Protein AF-A0A4D8S3K2-F1 (afdb_monomer)

Structure (mmCIF, N/CA/C/O backbone):
data_AF-A0A4D8S3K2-F1
#
_entry.id   AF-A0A4D8S3K2-F1
#
loop_
_atom_site.group_PDB
_atom_site.id
_atom_site.type_symbol
_atom_site.label_atom_id
_atom_site.label_alt_id
_atom_site.label_comp_id
_atom_site.label_asym_id
_atom_site.label_entity_id
_atom_site.label_seq_id
_atom_site.pdbx_PDB_ins_code
_atom_site.Cartn_x
_atom_site.Cartn_y
_atom_site.Cartn_z
_atom_site.occupancy
_atom_site.B_iso_or_equiv
_atom_site.auth_seq_id
_atom_site.auth_comp_id
_atom_site.auth_asym_id
_atom_site.auth_atom_id
_atom_site.pdbx_PDB_model_num
ATOM 1 N N . MET A 1 1 ? 9.820 2.557 35.438 1.00 55.91 1 MET A N 1
ATOM 2 C CA . MET A 1 1 ? 9.505 1.293 34.723 1.00 55.91 1 MET A CA 1
ATOM 3 C C . MET A 1 1 ? 8.264 1.423 33.841 1.00 55.91 1 MET A C 1
ATOM 5 O O . MET A 1 1 ? 8.385 1.153 32.657 1.00 55.91 1 MET A O 1
ATOM 9 N N . ARG A 1 2 ? 7.112 1.889 34.357 1.00 56.88 2 ARG A N 1
ATOM 10 C CA . ARG A 1 2 ? 5.882 2.101 33.560 1.00 56.88 2 ARG A CA 1
ATOM 11 C C . ARG A 1 2 ? 6.065 3.074 32.388 1.00 56.88 2 ARG A C 1
ATOM 13 O O . ARG A 1 2 ? 5.639 2.779 31.284 1.00 56.88 2 ARG A O 1
ATOM 20 N N . GLU A 1 3 ? 6.736 4.197 32.620 1.00 59.81 3 GLU A N 1
ATOM 21 C CA . GLU A 1 3 ? 6.961 5.233 31.598 1.00 59.81 3 GLU A CA 1
ATOM 22 C C . GLU A 1 3 ? 7.899 4.761 30.485 1.00 59.81 3 GLU A C 1
ATOM 24 O O . GLU A 1 3 ? 7.617 4.989 29.318 1.00 59.81 3 GLU A O 1
ATOM 29 N N . LEU A 1 4 ? 8.955 4.015 30.830 1.00 60.94 4 LEU A N 1
ATOM 30 C CA . LEU A 1 4 ? 9.865 3.413 29.854 1.00 60.94 4 LEU A CA 1
ATOM 31 C C . LEU A 1 4 ? 9.158 2.340 29.012 1.00 60.94 4 LEU A C 1
ATOM 33 O O . LEU A 1 4 ? 9.391 2.261 27.815 1.00 60.94 4 LEU A O 1
ATOM 37 N N . PHE A 1 5 ? 8.275 1.540 29.622 1.00 60.78 5 PHE A N 1
ATOM 38 C CA . PHE A 1 5 ? 7.463 0.548 28.914 1.00 60.78 5 PHE A CA 1
ATOM 39 C C . PHE A 1 5 ? 6.457 1.209 27.970 1.00 60.78 5 PHE A C 1
ATOM 41 O O . PHE A 1 5 ? 6.345 0.781 26.831 1.00 60.78 5 PHE A O 1
ATOM 48 N N . LEU A 1 6 ? 5.782 2.280 28.404 1.00 61.50 6 LEU A N 1
ATOM 49 C CA . LEU A 1 6 ? 4.877 3.062 27.555 1.00 61.50 6 LEU A CA 1
ATOM 50 C C . LEU A 1 6 ? 5.621 3.743 26.401 1.00 61.50 6 LEU A C 1
ATOM 52 O O . LEU A 1 6 ? 5.118 3.754 25.283 1.00 61.50 6 LEU A O 1
ATOM 56 N N . LEU A 1 7 ? 6.829 4.251 26.652 1.00 61.94 7 LEU A N 1
ATOM 57 C CA . LEU A 1 7 ? 7.700 4.818 25.626 1.00 61.94 7 LEU A CA 1
ATOM 58 C C . LEU A 1 7 ? 8.147 3.742 24.625 1.00 61.94 7 LEU A C 1
ATOM 60 O O . LEU A 1 7 ? 8.076 3.956 23.422 1.00 61.94 7 LEU A O 1
ATOM 64 N N . LEU A 1 8 ? 8.553 2.562 25.107 1.00 52.47 8 LEU A N 1
ATOM 65 C CA . LEU A 1 8 ? 8.942 1.431 24.262 1.00 52.47 8 LEU A CA 1
ATOM 66 C C . LEU A 1 8 ? 7.758 0.917 23.428 1.00 52.47 8 LEU A C 1
ATOM 68 O O . LEU A 1 8 ? 7.931 0.622 22.249 1.00 52.47 8 LEU A O 1
ATOM 72 N N . LEU A 1 9 ? 6.555 0.865 24.014 1.00 55.84 9 LEU A N 1
ATOM 73 C CA . LEU A 1 9 ? 5.320 0.512 23.312 1.00 55.84 9 LEU A CA 1
ATOM 74 C C . LEU A 1 9 ? 4.991 1.545 22.231 1.00 55.84 9 LEU A C 1
ATOM 76 O O . LEU A 1 9 ? 4.687 1.161 21.105 1.00 55.84 9 LEU A O 1
ATOM 80 N N . ALA A 1 10 ? 5.127 2.835 22.550 1.00 55.78 10 ALA A N 1
ATOM 81 C CA . ALA A 1 10 ? 4.947 3.927 21.601 1.00 55.78 10 ALA A CA 1
ATOM 82 C C . ALA A 1 10 ? 5.979 3.883 20.461 1.00 55.78 10 ALA A C 1
ATOM 84 O O . ALA A 1 10 ? 5.626 4.123 19.316 1.00 55.78 10 ALA A O 1
ATOM 85 N N . PHE A 1 11 ? 7.237 3.517 20.726 1.00 52.91 11 PHE A N 1
ATOM 86 C CA . PHE A 1 11 ? 8.233 3.320 19.666 1.00 52.91 11 PHE A CA 1
ATOM 87 C C . PHE A 1 11 ? 7.961 2.063 18.832 1.00 52.91 11 PHE A C 1
ATOM 89 O O . PHE A 1 11 ? 8.147 2.086 17.617 1.00 52.91 11 PHE A O 1
ATOM 96 N N . SER A 1 12 ? 7.486 0.980 19.454 1.00 48.97 12 SER A N 1
ATOM 97 C CA . SER A 1 12 ? 7.141 -0.255 18.742 1.00 48.97 12 SER A CA 1
ATOM 98 C C . SER A 1 12 ? 5.931 -0.093 17.821 1.00 48.97 12 SER A C 1
ATOM 100 O O . SER A 1 12 ? 5.912 -0.689 16.753 1.00 48.97 12 SER A O 1
ATOM 102 N N . SER A 1 13 ? 4.968 0.766 18.175 1.00 46.97 13 SER A N 1
ATOM 103 C CA . SER A 1 13 ? 3.834 1.105 17.307 1.00 46.97 13 SER A CA 1
ATOM 104 C C . SER A 1 13 ? 4.173 2.140 16.227 1.00 46.97 13 SER A C 1
ATOM 106 O O . SER A 1 13 ? 3.415 2.295 15.272 1.00 46.97 13 SER A O 1
ATOM 108 N N . VAL A 1 14 ? 5.313 2.834 16.350 1.00 48.59 14 VAL A N 1
ATOM 109 C CA . VAL A 1 14 ? 5.857 3.756 15.333 1.00 48.59 14 VAL A CA 1
ATOM 110 C C . VAL A 1 14 ? 6.729 3.029 14.299 1.00 48.59 14 VAL A C 1
ATOM 112 O O . VAL A 1 14 ? 6.964 3.567 13.214 1.00 48.59 14 VAL A O 1
ATOM 115 N N . LEU A 1 15 ? 7.152 1.786 14.564 1.00 53.12 15 LEU A N 1
ATOM 116 C CA . LEU A 1 15 ? 7.732 0.883 13.561 1.00 53.12 15 LEU A CA 1
ATOM 117 C C . LEU A 1 15 ? 6.638 0.438 12.581 1.00 53.12 15 LEU A C 1
ATOM 119 O O . LEU A 1 15 ? 6.148 -0.686 12.602 1.00 53.12 15 LEU A O 1
ATOM 123 N N . SER A 1 16 ? 6.230 1.374 11.732 1.00 60.72 16 SER A N 1
ATOM 124 C CA . SER A 1 16 ? 5.263 1.143 10.673 1.00 60.72 16 SER A CA 1
ATOM 125 C C . SER A 1 16 ? 5.770 0.036 9.746 1.00 60.72 16 SER A C 1
ATOM 127 O O . SER A 1 16 ? 6.870 0.102 9.192 1.00 60.72 16 SER A O 1
ATOM 129 N N . GLN A 1 17 ? 4.982 -1.031 9.627 1.00 74.00 17 GLN A N 1
ATOM 130 C CA . GLN A 1 17 ? 5.309 -2.157 8.767 1.00 74.00 17 GLN A CA 1
ATOM 131 C C . GLN A 1 17 ? 5.223 -1.703 7.305 1.00 74.00 17 GLN A C 1
ATOM 133 O O . GLN A 1 17 ? 4.138 -1.514 6.759 1.00 74.00 17 GLN A O 1
ATOM 138 N N . GLN A 1 18 ? 6.382 -1.503 6.680 1.00 85.62 18 GLN A N 1
ATOM 139 C CA . GLN A 1 18 ? 6.485 -1.159 5.266 1.00 85.62 18 GLN A CA 1
ATOM 140 C C . GLN A 1 18 ? 6.389 -2.428 4.413 1.00 85.62 18 GLN A C 1
ATOM 142 O O . GLN A 1 18 ? 7.098 -3.405 4.653 1.00 85.62 18 GLN A O 1
ATOM 147 N N . SER A 1 19 ? 5.533 -2.399 3.395 1.00 91.50 19 SER A N 1
ATOM 148 C CA . SER A 1 19 ? 5.451 -3.428 2.353 1.00 91.50 19 SER A CA 1
ATOM 149 C C . SER A 1 19 ? 6.010 -2.884 1.044 1.00 91.50 19 SER A C 1
ATOM 151 O O . SER A 1 19 ? 5.741 -1.739 0.698 1.00 91.50 19 SER A O 1
ATOM 153 N N . THR A 1 20 ? 6.772 -3.689 0.308 1.00 94.44 20 THR A N 1
ATOM 154 C CA . THR A 1 20 ? 7.350 -3.297 -0.986 1.00 94.44 20 THR A CA 1
ATOM 155 C C . THR A 1 20 ? 6.853 -4.242 -2.072 1.00 94.44 20 THR A C 1
ATOM 157 O O . THR A 1 20 ? 6.973 -5.459 -1.935 1.00 94.44 20 THR A O 1
ATOM 160 N N . PHE A 1 21 ? 6.317 -3.681 -3.153 1.00 94.31 21 PHE A N 1
ATOM 161 C CA . PHE A 1 21 ? 5.845 -4.406 -4.329 1.00 94.31 21 PHE A CA 1
ATOM 162 C C . PHE A 1 21 ? 6.603 -3.953 -5.572 1.00 94.31 21 PHE A C 1
ATOM 164 O O . PHE A 1 21 ? 6.985 -2.789 -5.675 1.00 94.31 21 PHE A O 1
ATOM 171 N N . THR A 1 22 ? 6.801 -4.866 -6.518 1.00 92.62 22 THR A N 1
ATOM 172 C CA . THR A 1 22 ? 7.557 -4.607 -7.747 1.00 92.62 22 THR A CA 1
ATOM 173 C C . THR A 1 22 ? 6.705 -4.982 -8.949 1.00 92.62 22 THR A C 1
ATOM 175 O O . THR A 1 22 ? 6.216 -6.109 -9.026 1.00 92.62 22 THR A O 1
ATOM 178 N N . TYR A 1 23 ? 6.566 -4.051 -9.890 1.00 90.31 23 TYR A N 1
ATOM 179 C CA . TYR A 1 23 ? 5.812 -4.227 -11.131 1.00 90.31 23 TYR A CA 1
ATOM 180 C C . TYR A 1 23 ? 6.690 -3.930 -12.340 1.00 90.31 23 TYR A C 1
ATOM 182 O O . TYR A 1 23 ? 7.562 -3.069 -12.270 1.00 90.31 23 TYR A O 1
ATOM 190 N N . TYR A 1 24 ? 6.435 -4.589 -13.468 1.00 88.25 24 TYR A N 1
ATOM 191 C CA . TYR A 1 24 ? 7.008 -4.167 -14.746 1.00 88.25 24 TYR A CA 1
ATOM 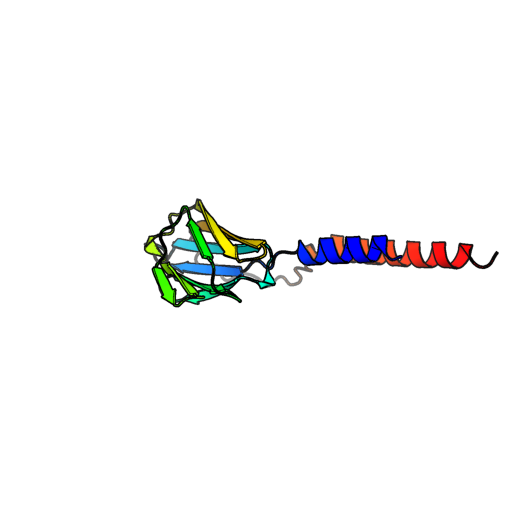192 C C . TYR A 1 24 ? 6.325 -2.884 -15.220 1.00 88.25 24 TYR A C 1
ATOM 194 O O . TYR A 1 24 ? 5.101 -2.768 -15.145 1.00 88.25 24 TYR A O 1
ATOM 202 N N . PHE A 1 25 ? 7.106 -1.923 -15.705 1.00 82.38 25 PHE A N 1
ATOM 203 C CA . PHE A 1 25 ? 6.605 -0.602 -16.063 1.00 82.38 25 PHE A CA 1
ATOM 204 C C . PHE A 1 25 ? 7.020 -0.226 -17.477 1.00 82.38 25 PHE A C 1
ATOM 206 O O . PHE A 1 25 ? 8.164 0.138 -17.688 1.00 82.38 25 PHE A O 1
ATOM 213 N N . GLN A 1 26 ? 6.088 -0.279 -18.433 1.00 77.06 26 GLN A N 1
ATOM 214 C CA . GLN A 1 26 ? 6.253 0.128 -19.843 1.00 77.06 26 GLN A CA 1
ATOM 215 C C . GLN A 1 26 ? 7.307 -0.648 -20.671 1.00 77.06 26 GLN A C 1
ATOM 217 O O . GLN A 1 26 ? 7.081 -0.882 -21.855 1.00 77.06 26 GLN A O 1
ATOM 222 N N . SER A 1 27 ? 8.419 -1.091 -20.080 1.00 75.38 27 SER A N 1
ATOM 223 C CA . SER A 1 27 ? 9.541 -1.785 -20.715 1.00 75.38 27 SER A CA 1
ATOM 224 C C . SER A 1 27 ? 10.068 -2.909 -19.809 1.00 75.38 27 SER A C 1
ATOM 226 O O . SER A 1 27 ? 10.041 -2.771 -18.586 1.00 75.38 27 SER A O 1
ATOM 228 N N . PRO A 1 28 ? 10.587 -4.022 -20.364 1.00 75.31 28 PRO A N 1
ATOM 229 C CA . PRO A 1 28 ? 11.110 -5.148 -19.580 1.00 75.31 28 PRO A CA 1
ATOM 230 C C . PRO A 1 28 ? 12.296 -4.791 -18.669 1.00 75.31 28 PRO A C 1
ATOM 232 O O . PRO A 1 28 ? 12.537 -5.491 -17.691 1.00 75.31 28 PRO A O 1
ATOM 235 N N . ASN A 1 29 ? 13.005 -3.696 -18.956 1.00 82.88 29 ASN A N 1
ATOM 236 C CA . ASN A 1 29 ? 14.138 -3.222 -18.150 1.00 82.88 29 ASN A CA 1
ATOM 237 C C . ASN A 1 29 ? 13.733 -2.150 -17.126 1.00 82.88 29 ASN A C 1
ATOM 239 O O . ASN A 1 29 ? 14.587 -1.528 -16.495 1.00 82.88 29 ASN A O 1
ATOM 243 N N . GLN A 1 30 ? 12.435 -1.878 -17.009 1.00 87.38 30 GLN A N 1
ATOM 244 C CA . GLN A 1 30 ? 11.887 -0.849 -16.145 1.00 87.38 30 GLN A CA 1
ATOM 245 C C . GLN A 1 30 ? 10.961 -1.494 -15.127 1.00 87.38 30 GLN A C 1
ATOM 247 O O . GLN A 1 30 ? 9.974 -2.149 -15.470 1.00 87.38 30 GLN A O 1
ATOM 252 N N . THR A 1 31 ? 11.285 -1.294 -13.856 1.00 91.38 31 THR A N 1
ATOM 253 C CA . THR A 1 31 ? 10.479 -1.770 -12.742 1.00 91.38 31 THR A CA 1
ATOM 254 C C . THR A 1 31 ? 9.965 -0.591 -11.927 1.00 91.38 31 THR A C 1
ATOM 256 O O . THR A 1 31 ? 10.702 0.333 -11.583 1.00 91.38 31 THR A O 1
ATOM 259 N N . LEU A 1 32 ? 8.669 -0.607 -11.623 1.00 92.69 32 LEU A N 1
ATOM 260 C CA . LEU A 1 32 ? 8.054 0.299 -10.666 1.00 92.69 32 LEU A CA 1
ATOM 261 C C . LEU A 1 32 ? 8.073 -0.377 -9.299 1.00 92.69 32 LEU A C 1
ATOM 263 O O . LEU A 1 32 ? 7.398 -1.384 -9.079 1.00 92.69 32 LEU A O 1
ATOM 267 N N . ILE A 1 33 ? 8.852 0.182 -8.383 1.00 94.19 33 ILE A N 1
ATOM 268 C CA . ILE A 1 33 ? 8.885 -0.235 -6.985 1.00 94.19 33 ILE A CA 1
ATOM 269 C C . ILE A 1 33 ? 7.877 0.625 -6.236 1.00 94.19 33 ILE A C 1
ATOM 271 O O . ILE A 1 33 ? 7.982 1.849 -6.258 1.00 94.19 33 ILE A O 1
ATOM 275 N N . VAL A 1 34 ? 6.915 0.001 -5.566 1.00 95.56 34 VAL A N 1
ATOM 276 C CA . VAL A 1 34 ? 5.911 0.692 -4.758 1.00 95.56 34 VAL A CA 1
ATOM 277 C C . VAL A 1 34 ? 6.062 0.276 -3.307 1.00 95.56 34 VAL A C 1
ATOM 279 O O . VAL A 1 34 ? 5.880 -0.888 -2.957 1.00 95.56 34 VAL A O 1
ATOM 282 N N . ASN A 1 35 ? 6.391 1.236 -2.455 1.00 94.81 35 ASN A N 1
ATOM 283 C CA . ASN A 1 35 ? 6.412 1.058 -1.014 1.00 94.81 35 ASN A CA 1
ATOM 284 C C . ASN A 1 35 ? 5.087 1.518 -0.427 1.00 94.81 35 ASN A C 1
ATOM 286 O O . ASN A 1 35 ? 4.604 2.589 -0.780 1.00 94.81 35 ASN A O 1
ATOM 290 N N . VAL A 1 36 ? 4.528 0.738 0.488 1.00 95.25 36 VAL A N 1
ATOM 291 C CA . VAL A 1 36 ? 3.261 1.021 1.156 1.00 95.25 36 VAL A CA 1
ATOM 292 C C . VAL A 1 36 ? 3.464 0.964 2.657 1.00 95.25 36 VAL A C 1
ATOM 294 O O . VAL A 1 36 ? 3.960 -0.034 3.181 1.00 95.25 36 VAL A O 1
ATOM 297 N N . THR A 1 37 ? 3.037 2.016 3.342 1.00 93.56 37 THR A N 1
ATOM 298 C CA . THR A 1 37 ? 3.158 2.145 4.793 1.00 93.56 37 THR A CA 1
ATOM 299 C C . THR A 1 37 ? 1.846 2.658 5.363 1.00 93.56 37 THR A C 1
ATOM 301 O O . THR A 1 37 ? 1.319 3.658 4.884 1.00 93.56 37 THR A O 1
ATOM 304 N N . SER A 1 38 ? 1.318 2.004 6.394 1.00 91.88 38 SER A N 1
ATOM 305 C CA . SER A 1 38 ? 0.101 2.424 7.096 1.00 91.88 38 SER A CA 1
ATOM 306 C C . SER A 1 38 ? 0.414 2.929 8.506 1.00 91.88 38 SER A C 1
ATOM 308 O O . SER A 1 38 ? 1.306 2.423 9.189 1.00 91.88 38 SER A O 1
ATOM 310 N N . VAL A 1 39 ? -0.324 3.948 8.947 1.00 90.62 39 VAL A N 1
ATOM 311 C CA . VAL A 1 39 ? -0.218 4.540 10.283 1.00 90.62 39 VAL A CA 1
ATOM 312 C C . VAL A 1 39 ? -1.627 4.761 10.846 1.00 90.62 39 VAL A C 1
ATOM 314 O O . VAL A 1 39 ? -2.357 5.596 10.311 1.00 90.62 39 VAL A O 1
ATOM 317 N N . PRO A 1 40 ? -2.032 4.051 11.915 1.00 89.44 40 PRO A N 1
ATOM 318 C CA . PRO A 1 40 ? -1.304 2.957 12.569 1.00 89.44 40 PRO A CA 1
ATOM 319 C C . PRO A 1 40 ? -1.224 1.701 11.674 1.00 89.44 40 PRO A C 1
ATOM 321 O O . PRO A 1 40 ? -2.161 1.421 10.922 1.00 89.44 40 PRO A O 1
ATOM 324 N N . SER A 1 41 ? -0.129 0.935 11.769 1.00 83.50 41 SER A N 1
ATOM 325 C CA . SER A 1 41 ? 0.200 -0.162 10.834 1.00 83.50 41 SER A CA 1
ATOM 326 C C . SER A 1 41 ? -0.845 -1.271 10.773 1.00 83.50 41 SER A C 1
ATOM 328 O O . SER A 1 41 ? -1.134 -1.825 9.715 1.00 83.50 41 SER A O 1
ATOM 330 N N . ASP A 1 42 ? -1.453 -1.579 11.913 1.00 85.75 42 ASP A N 1
ATOM 331 C CA . ASP A 1 42 ? -2.276 -2.779 12.039 1.00 85.75 42 ASP A CA 1
ATOM 332 C C . ASP A 1 42 ? -3.658 -2.629 11.400 1.00 85.75 42 ASP A C 1
ATOM 334 O O . ASP A 1 42 ? -4.373 -3.620 11.273 1.00 85.75 42 ASP A O 1
ATOM 338 N N . TYR A 1 43 ? -4.049 -1.415 11.000 1.00 89.19 43 TYR A N 1
ATOM 339 C CA . TYR A 1 43 ? -5.414 -1.099 10.571 1.00 89.19 43 TYR A CA 1
ATOM 340 C C . TYR A 1 43 ? -5.646 -1.186 9.066 1.00 89.19 43 TYR A C 1
ATOM 342 O O . TYR A 1 43 ? -6.804 -1.266 8.653 1.00 89.19 43 TYR A O 1
ATOM 350 N N . ALA A 1 44 ? -4.581 -1.164 8.265 1.00 92.44 44 ALA A N 1
ATOM 351 C CA . ALA A 1 44 ? -4.650 -1.310 6.818 1.00 92.44 44 ALA A CA 1
ATOM 352 C C . ALA A 1 44 ? -3.528 -2.236 6.346 1.00 92.44 44 ALA A C 1
ATOM 354 O O . ALA A 1 44 ? -2.347 -1.933 6.524 1.00 92.44 44 ALA A O 1
ATOM 355 N N . LYS A 1 45 ? -3.919 -3.359 5.740 1.00 93.44 45 LYS A N 1
ATOM 356 C CA . LYS A 1 45 ? -3.014 -4.383 5.218 1.00 93.44 45 LYS A CA 1
ATOM 357 C C . LYS A 1 45 ? -2.957 -4.308 3.694 1.00 93.44 45 LYS A C 1
ATOM 359 O O . LYS A 1 45 ? -4.003 -4.460 3.056 1.00 93.44 45 LYS A O 1
ATOM 364 N N . PRO A 1 46 ? -1.772 -4.086 3.110 1.00 95.19 46 PRO A N 1
ATOM 365 C CA . PRO A 1 46 ? -1.608 -4.080 1.668 1.00 95.19 46 PRO A CA 1
ATOM 366 C C . PRO A 1 46 ? -1.356 -5.492 1.114 1.00 95.19 46 PRO A C 1
ATOM 368 O O . PRO A 1 46 ? -0.643 -6.289 1.721 1.00 95.19 46 PRO A O 1
ATOM 371 N N . TYR A 1 47 ? -1.891 -5.777 -0.071 1.00 94.38 47 TYR A N 1
ATOM 372 C CA . TYR A 1 47 ? -1.656 -7.004 -0.831 1.00 94.38 47 TYR A CA 1
ATOM 373 C C . TYR A 1 47 ? -1.291 -6.671 -2.277 1.00 94.38 47 TYR A C 1
ATOM 375 O O . TYR A 1 47 ? -1.886 -5.786 -2.894 1.00 94.38 47 TYR A O 1
ATOM 383 N N . ASN A 1 48 ? -0.321 -7.412 -2.808 1.00 94.94 48 ASN A N 1
ATOM 384 C CA . ASN A 1 48 ? 0.111 -7.307 -4.195 1.00 94.94 48 ASN A CA 1
ATOM 385 C C . ASN A 1 48 ? -0.912 -7.977 -5.123 1.00 94.94 48 ASN A C 1
ATOM 387 O O . ASN A 1 48 ? -1.231 -9.151 -4.925 1.00 94.94 48 ASN A O 1
ATOM 391 N N . LEU A 1 49 ? -1.389 -7.263 -6.140 1.00 92.19 49 LEU A N 1
ATOM 392 C CA . LEU A 1 49 ? -2.183 -7.813 -7.238 1.00 92.19 49 LEU A CA 1
ATOM 393 C C . LEU A 1 49 ? -1.431 -7.605 -8.549 1.00 92.19 49 LEU A C 1
ATOM 395 O O . LEU A 1 49 ? -0.675 -6.656 -8.691 1.00 92.19 49 LEU A O 1
ATOM 399 N N . SER A 1 50 ? -1.686 -8.430 -9.563 1.00 88.62 50 SER A N 1
ATOM 400 C CA . SER A 1 50 ? -1.036 -8.267 -10.874 1.00 88.62 50 SER A CA 1
ATOM 401 C C . SER A 1 50 ? -1.279 -6.896 -11.522 1.00 88.62 50 SER A C 1
ATOM 403 O O . SER A 1 50 ? -0.461 -6.445 -12.319 1.00 88.62 50 SER A O 1
ATOM 405 N N . ASN A 1 51 ? -2.387 -6.232 -11.184 1.00 87.62 51 ASN A N 1
ATOM 406 C CA . ASN A 1 51 ? -2.829 -4.964 -11.760 1.00 87.62 51 ASN A CA 1
ATOM 407 C C . ASN A 1 51 ? -2.900 -3.804 -10.749 1.00 87.62 51 ASN A C 1
ATOM 409 O O . ASN A 1 51 ? -3.489 -2.769 -11.065 1.00 87.62 51 ASN A O 1
ATOM 413 N N . GLY A 1 52 ? -2.329 -3.943 -9.550 1.00 93.38 52 GLY A N 1
ATOM 414 C CA . GLY A 1 52 ? -2.367 -2.882 -8.545 1.00 93.38 52 GLY A CA 1
ATOM 415 C C . GLY A 1 52 ? -2.186 -3.375 -7.116 1.00 93.38 52 GLY A C 1
ATOM 416 O O . GLY A 1 52 ? -1.685 -4.465 -6.864 1.00 93.38 52 GLY A O 1
ATOM 417 N N . ILE A 1 53 ? -2.610 -2.553 -6.163 1.00 96.81 53 ILE A N 1
ATOM 418 C CA . ILE A 1 53 ? -2.459 -2.820 -4.732 1.00 96.81 53 ILE A CA 1
ATOM 419 C C . ILE A 1 53 ? -3.839 -2.880 -4.096 1.00 96.81 53 ILE A C 1
ATOM 421 O O . ILE A 1 53 ? -4.604 -1.921 -4.175 1.00 96.81 53 ILE A O 1
ATOM 425 N N . LEU A 1 54 ? -4.146 -3.986 -3.427 1.00 96.94 54 LEU A N 1
ATOM 426 C CA . LEU A 1 54 ? -5.344 -4.107 -2.605 1.00 96.94 54 LEU A CA 1
ATOM 427 C C . LEU A 1 54 ? -5.023 -3.664 -1.180 1.00 96.94 54 LEU A C 1
ATOM 429 O O . LEU A 1 54 ? -4.149 -4.235 -0.534 1.00 96.94 54 LEU A O 1
ATOM 433 N N . LEU A 1 55 ? -5.759 -2.686 -0.664 1.00 96.50 55 LEU A N 1
ATOM 434 C CA . LEU A 1 55 ? -5.725 -2.310 0.745 1.00 96.50 55 LEU A CA 1
ATOM 435 C C . LEU A 1 55 ? -6.959 -2.871 1.445 1.00 96.50 55 LEU A C 1
ATOM 437 O O . LEU A 1 55 ? -8.084 -2.526 1.086 1.00 96.50 55 LEU A O 1
ATOM 441 N N . VAL A 1 56 ? -6.747 -3.702 2.466 1.00 95.94 56 VAL A N 1
ATOM 442 C CA . VAL A 1 56 ? -7.814 -4.236 3.323 1.00 95.94 56 VAL A CA 1
ATOM 443 C C . VAL A 1 56 ? -7.733 -3.581 4.694 1.00 95.94 56 VAL A C 1
ATOM 445 O O . VAL A 1 56 ? -6.717 -3.681 5.381 1.00 95.94 56 VAL A O 1
ATOM 448 N N . LEU A 1 57 ? -8.815 -2.924 5.096 1.00 94.75 57 LEU A N 1
ATOM 449 C CA . LEU A 1 57 ? -8.976 -2.303 6.401 1.00 94.75 57 LEU A CA 1
ATOM 450 C C . LEU A 1 57 ? -9.613 -3.260 7.406 1.00 94.75 57 LEU A C 1
ATOM 452 O O . LEU A 1 57 ? -10.475 -4.071 7.068 1.00 94.75 57 LEU A O 1
ATOM 456 N N . ASN A 1 58 ? -9.258 -3.095 8.678 1.00 91.44 58 ASN A N 1
ATOM 457 C CA . ASN A 1 58 ? -9.869 -3.867 9.765 1.00 91.44 58 ASN A CA 1
ATOM 458 C C . ASN A 1 58 ? -11.313 -3.443 10.077 1.00 91.44 58 ASN A C 1
ATOM 460 O O . ASN A 1 58 ? -12.030 -4.159 10.771 1.00 91.44 58 ASN A O 1
ATOM 464 N N . SER A 1 59 ? -11.735 -2.259 9.633 1.00 92.12 59 SER A N 1
ATOM 465 C CA . SER A 1 59 ? -13.095 -1.756 9.834 1.00 92.12 59 SER A CA 1
ATOM 466 C C . SER A 1 59 ? -13.516 -0.812 8.711 1.00 92.12 59 SER A C 1
ATOM 468 O O . SER A 1 59 ? -12.681 -0.290 7.972 1.00 92.12 59 SER A O 1
ATOM 470 N N . THR A 1 60 ? -14.828 -0.621 8.574 1.00 95.38 60 THR A N 1
ATOM 471 C 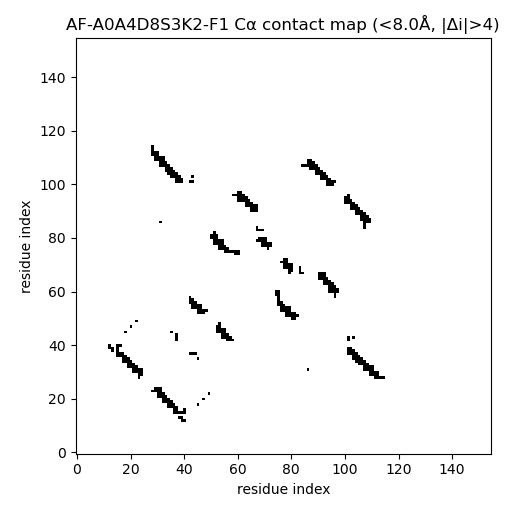CA . THR A 1 60 ? -15.423 0.228 7.538 1.00 95.38 60 THR A CA 1
ATOM 472 C C . THR A 1 60 ? -15.131 1.705 7.827 1.00 95.38 60 THR A C 1
ATOM 474 O O . THR A 1 60 ? -15.549 2.204 8.877 1.00 95.38 60 THR A O 1
ATOM 477 N N . PRO A 1 61 ? -14.456 2.431 6.919 1.00 95.56 61 PRO A N 1
ATOM 478 C CA . PRO A 1 61 ? -14.249 3.863 7.060 1.00 95.56 61 PRO A CA 1
ATOM 479 C C . PRO A 1 61 ? -15.536 4.641 6.793 1.00 95.56 61 PRO A C 1
ATOM 481 O O . PRO A 1 61 ? -16.272 4.358 5.848 1.00 95.56 61 PRO A O 1
ATOM 484 N N . GLN A 1 62 ? -15.773 5.661 7.616 1.00 96.12 62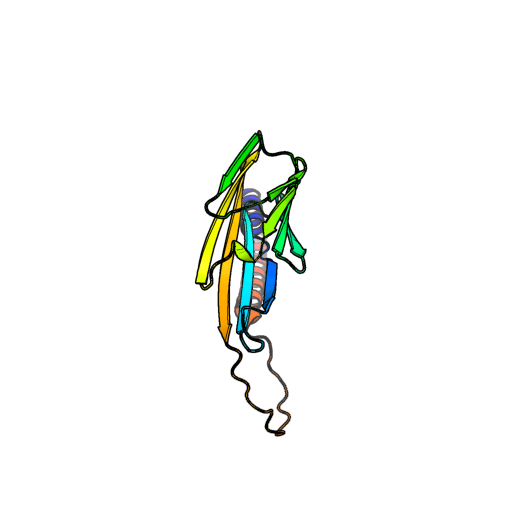 GLN A N 1
ATOM 485 C CA . GLN A 1 62 ? -16.850 6.632 7.428 1.00 96.12 62 GLN A CA 1
ATOM 486 C C . GLN A 1 62 ? -16.560 7.546 6.235 1.00 96.12 62 GLN A C 1
ATOM 488 O O . GLN A 1 62 ? -17.472 7.912 5.501 1.00 96.12 62 GLN A O 1
ATOM 493 N N . ASN A 1 63 ? -15.285 7.887 6.029 1.00 95.88 63 ASN A N 1
ATOM 494 C CA . ASN A 1 63 ? -14.832 8.706 4.912 1.00 95.88 63 ASN A CA 1
ATOM 495 C C . ASN A 1 63 ? -13.470 8.229 4.390 1.00 95.88 63 ASN A C 1
ATOM 497 O O . ASN A 1 63 ? -12.668 7.677 5.148 1.00 95.88 63 ASN A O 1
ATOM 501 N N . ILE A 1 64 ? -13.216 8.456 3.101 1.00 96.56 64 ILE A N 1
ATOM 502 C CA . ILE A 1 64 ? -11.929 8.213 2.447 1.00 96.56 64 ILE A CA 1
ATOM 503 C C . ILE A 1 64 ? -11.545 9.479 1.682 1.00 96.56 64 ILE A C 1
ATOM 505 O O . ILE A 1 64 ? -12.286 9.904 0.800 1.00 96.56 64 ILE A O 1
ATOM 509 N N . SER A 1 65 ? -10.387 10.063 1.991 1.00 96.94 65 SER A N 1
ATOM 510 C CA . SER A 1 65 ? -9.784 11.127 1.181 1.00 96.94 65 SER A CA 1
ATOM 511 C C . SER A 1 65 ? -8.457 10.657 0.600 1.00 96.94 65 SER A C 1
ATOM 513 O O . SER A 1 65 ? -7.702 9.944 1.258 1.00 96.94 65 SER A O 1
ATOM 515 N N . SER A 1 66 ? -8.178 11.011 -0.651 1.00 96.38 66 SER A N 1
ATOM 516 C CA . SER A 1 66 ? -6.997 10.520 -1.354 1.00 96.38 66 SER A CA 1
ATOM 517 C C . SER A 1 66 ? -6.513 11.497 -2.416 1.00 96.38 66 SER A C 1
ATOM 519 O O . SER A 1 66 ? -7.319 12.217 -3.000 1.00 96.38 66 SER A O 1
ATOM 521 N N . ASN A 1 67 ? -5.204 11.488 -2.676 1.00 96.62 67 ASN A N 1
ATOM 522 C CA . ASN A 1 67 ? -4.591 12.118 -3.848 1.00 96.62 67 ASN A CA 1
ATOM 523 C C . ASN A 1 67 ? -4.243 11.104 -4.961 1.00 96.62 67 ASN A C 1
ATOM 525 O O . ASN A 1 67 ? -3.549 11.462 -5.908 1.00 96.62 67 ASN A O 1
ATOM 529 N N . VAL A 1 68 ? -4.696 9.852 -4.844 1.00 96.38 68 VAL A N 1
ATOM 530 C CA . VAL A 1 68 ? -4.569 8.812 -5.871 1.00 96.38 68 VAL A CA 1
ATOM 531 C C . VAL A 1 68 ? -5.949 8.280 -6.230 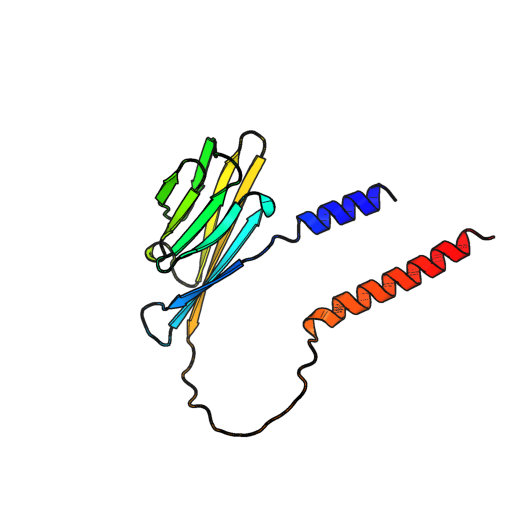1.00 96.38 68 VAL A C 1
ATOM 533 O O . VAL A 1 68 ? -6.851 8.236 -5.393 1.00 96.38 68 VAL A O 1
ATOM 536 N N . SER A 1 69 ? -6.129 7.879 -7.485 1.00 96.75 69 SER A N 1
ATOM 537 C CA . SER A 1 69 ? -7.366 7.210 -7.895 1.00 96.75 69 SER A CA 1
ATOM 538 C C . SER A 1 69 ? -7.434 5.809 -7.282 1.00 96.75 69 SER A C 1
ATOM 540 O O . SER A 1 69 ? -6.433 5.092 -7.247 1.00 96.75 69 SER A O 1
ATOM 542 N N . PHE A 1 70 ? -8.612 5.415 -6.803 1.00 96.75 70 PHE A N 1
ATOM 543 C CA . PHE A 1 70 ? -8.850 4.100 -6.216 1.00 96.75 70 PHE A CA 1
ATOM 544 C C . PHE A 1 70 ? -10.269 3.616 -6.520 1.00 96.75 70 PHE A C 1
ATOM 546 O O . PHE A 1 70 ? -11.197 4.417 -6.628 1.00 96.75 70 PHE A O 1
ATOM 553 N N . ASP A 1 71 ? -10.437 2.298 -6.560 1.00 96.19 71 ASP A N 1
ATOM 554 C CA . ASP A 1 71 ? -11.725 1.631 -6.711 1.00 96.19 71 ASP A CA 1
ATOM 555 C C . ASP A 1 71 ? -12.124 0.965 -5.396 1.00 96.19 71 ASP A C 1
ATOM 557 O O . ASP A 1 71 ? -11.353 0.217 -4.789 1.00 96.19 71 ASP A O 1
ATOM 561 N N . ARG A 1 72 ? -13.348 1.210 -4.926 1.00 94.75 72 ARG A N 1
ATOM 562 C CA . ARG A 1 72 ? -13.870 0.542 -3.729 1.00 94.75 72 ARG A CA 1
ATOM 563 C C . ARG A 1 72 ? -14.452 -0.818 -4.114 1.00 94.75 72 ARG A C 1
ATOM 565 O O . ARG A 1 72 ? -15.430 -0.883 -4.847 1.00 94.75 72 ARG A O 1
ATOM 572 N N . ILE A 1 73 ? -13.883 -1.891 -3.567 1.00 93.81 73 ILE A N 1
ATOM 573 C CA . ILE A 1 73 ? -14.329 -3.270 -3.831 1.00 93.81 73 ILE A CA 1
ATOM 574 C C . ILE A 1 73 ? -15.462 -3.669 -2.897 1.00 93.81 73 ILE A C 1
ATOM 576 O O . ILE A 1 73 ? -16.430 -4.302 -3.306 1.00 93.81 73 ILE A O 1
ATOM 580 N N . ASN A 1 74 ? -15.346 -3.295 -1.626 1.00 93.75 74 ASN A N 1
ATOM 581 C CA . ASN A 1 74 ? -16.385 -3.493 -0.625 1.00 93.75 74 ASN A CA 1
ATOM 582 C C . ASN A 1 74 ? -16.247 -2.436 0.485 1.00 93.75 74 ASN A C 1
ATOM 584 O O . ASN A 1 74 ? -15.502 -1.465 0.351 1.00 93.75 74 ASN A O 1
ATOM 588 N N . SER A 1 75 ? -16.972 -2.601 1.592 1.00 94.19 75 SER A N 1
ATOM 589 C CA . SER A 1 75 ? -16.965 -1.632 2.692 1.00 94.19 75 SER A CA 1
ATOM 590 C C . SER A 1 75 ? -15.613 -1.487 3.398 1.00 94.19 75 SER A C 1
ATOM 592 O O . SER A 1 75 ? -15.383 -0.458 4.021 1.00 94.19 75 SER A O 1
ATOM 594 N N . THR A 1 76 ? -14.718 -2.472 3.317 1.00 95.88 76 THR A N 1
ATOM 595 C CA . THR A 1 76 ? -13.424 -2.473 4.018 1.00 95.88 76 THR A CA 1
ATOM 596 C C . THR A 1 76 ? -12.225 -2.622 3.088 1.00 95.88 76 THR A C 1
ATOM 598 O O . THR A 1 76 ? -11.104 -2.708 3.573 1.00 95.88 76 THR A O 1
ATOM 601 N N . ALA A 1 77 ? -12.415 -2.647 1.770 1.00 95.69 77 ALA A N 1
ATOM 602 C CA . ALA A 1 77 ? -11.338 -2.886 0.823 1.00 95.69 77 ALA A CA 1
ATOM 603 C C . ALA A 1 77 ? -11.386 -1.930 -0.369 1.00 95.69 77 ALA A C 1
ATOM 605 O O . ALA A 1 77 ? -12.443 -1.703 -0.970 1.00 95.69 77 ALA A O 1
ATOM 606 N N . VAL A 1 78 ? -10.214 -1.410 -0.730 1.00 97.19 78 VAL A N 1
ATOM 607 C CA . VAL A 1 78 ? -10.007 -0.561 -1.908 1.00 97.19 78 VAL A CA 1
ATOM 608 C C . VAL A 1 78 ? -8.845 -1.090 -2.742 1.00 97.19 78 VAL A C 1
ATOM 610 O O . VAL A 1 78 ? -7.866 -1.593 -2.193 1.00 97.19 78 VAL A O 1
ATOM 613 N N . ILE A 1 79 ? -8.947 -0.975 -4.061 1.00 97.31 79 ILE A N 1
ATOM 614 C CA . ILE A 1 79 ? -7.867 -1.261 -5.002 1.00 97.31 79 ILE A CA 1
ATOM 615 C C . ILE A 1 79 ? -7.301 0.058 -5.504 1.00 97.31 79 ILE A C 1
ATOM 617 O O . ILE A 1 79 ? -8.037 0.952 -5.909 1.00 97.31 79 ILE A O 1
ATOM 621 N N . ILE A 1 80 ? -5.979 0.154 -5.494 1.00 97.44 80 ILE A N 1
ATOM 622 C CA . ILE A 1 80 ? -5.226 1.218 -6.143 1.00 97.44 80 ILE A CA 1
ATOM 623 C C . ILE A 1 80 ? -4.674 0.607 -7.426 1.00 97.44 80 ILE A C 1
ATOM 625 O O . ILE A 1 80 ? -3.726 -0.186 -7.358 1.00 97.44 80 ILE A O 1
ATOM 629 N N . PRO A 1 81 ? -5.292 0.884 -8.581 1.00 95.75 81 PRO A N 1
ATOM 630 C CA . PRO A 1 81 ? -4.850 0.296 -9.829 1.00 95.75 81 PRO A CA 1
ATOM 631 C C . PRO A 1 81 ? -3.466 0.826 -10.206 1.00 95.75 81 PRO A C 1
ATOM 633 O O . PRO A 1 81 ? -3.139 1.988 -9.971 1.00 95.75 81 PRO A O 1
ATOM 636 N N . LEU A 1 82 ? -2.651 -0.020 -10.834 1.00 92.62 82 LEU A N 1
ATOM 637 C CA . LEU A 1 82 ? -1.272 0.320 -11.186 1.00 92.62 82 LEU A CA 1
ATOM 638 C C . LEU A 1 82 ? -1.187 1.541 -12.117 1.00 92.62 82 LEU A C 1
ATOM 640 O O . LEU A 1 82 ? -0.261 2.333 -11.997 1.00 92.62 82 LEU A O 1
ATOM 644 N N . TYR A 1 83 ? -2.173 1.732 -13.001 1.00 91.88 83 TYR A N 1
ATOM 645 C CA . TYR A 1 83 ? -2.223 2.888 -13.905 1.00 91.88 83 TYR A CA 1
ATOM 646 C C . TYR A 1 83 ? -2.458 4.224 -13.187 1.00 91.88 83 TYR A C 1
ATOM 648 O O . TYR A 1 83 ? -2.222 5.272 -13.779 1.00 91.88 83 TYR A O 1
ATOM 656 N N . ALA A 1 84 ? -2.936 4.209 -11.938 1.00 93.88 84 ALA A N 1
ATOM 657 C CA . ALA A 1 84 ? -3.098 5.415 -11.130 1.00 93.88 84 ALA A CA 1
ATOM 658 C C . ALA A 1 84 ? -1.786 5.849 -10.452 1.00 93.88 84 ALA A C 1
ATOM 660 O O . ALA A 1 84 ? -1.752 6.902 -9.816 1.00 93.88 84 ALA A O 1
ATOM 661 N N . LEU A 1 85 ? -0.725 5.039 -10.561 1.00 93.38 85 LEU A N 1
ATOM 662 C CA . LEU A 1 85 ? 0.577 5.290 -9.957 1.00 93.38 85 LEU A CA 1
ATOM 663 C C . LEU A 1 85 ? 1.562 5.790 -11.015 1.00 93.38 85 LEU A C 1
ATOM 665 O O . LEU A 1 85 ? 2.048 5.040 -11.861 1.00 93.38 85 LEU A O 1
ATOM 669 N N . GLU A 1 86 ? 1.897 7.068 -10.926 1.00 93.69 86 GLU A N 1
ATOM 670 C CA . GLU A 1 86 ? 2.967 7.684 -11.696 1.00 93.69 86 GLU A CA 1
ATOM 671 C C . GLU A 1 86 ? 4.333 7.330 -11.093 1.00 93.69 86 GLU A C 1
ATOM 673 O O . GLU A 1 86 ? 4.443 7.112 -9.882 1.00 93.69 86 GLU A O 1
ATOM 678 N N . PRO A 1 87 ? 5.400 7.272 -11.901 1.00 92.56 87 PRO A N 1
ATOM 679 C CA . PRO A 1 87 ? 6.758 7.081 -11.408 1.00 92.56 87 PRO A CA 1
ATOM 680 C C . PRO A 1 87 ? 7.242 8.212 -10.496 1.00 92.56 87 PRO A C 1
ATOM 682 O O . PRO A 1 87 ? 7.021 9.380 -10.793 1.00 92.56 87 PRO A O 1
ATOM 685 N N . ASN A 1 88 ? 8.022 7.868 -9.465 1.00 92.88 88 ASN A N 1
ATOM 686 C CA . ASN A 1 88 ? 8.689 8.830 -8.571 1.00 92.88 88 ASN A CA 1
ATOM 687 C C . ASN A 1 88 ? 7.720 9.767 -7.828 1.00 92.88 88 ASN A C 1
ATOM 689 O O . ASN A 1 88 ? 8.049 10.924 -7.564 1.00 92.88 88 ASN A O 1
ATOM 693 N N . SER A 1 89 ? 6.547 9.249 -7.467 1.00 95.50 89 SER A N 1
ATOM 694 C CA . SER A 1 89 ? 5.462 10.003 -6.845 1.00 95.50 89 SER A CA 1
ATOM 695 C C . SER A 1 89 ? 5.150 9.489 -5.442 1.00 95.50 89 SER A C 1
ATOM 697 O O . SER A 1 89 ? 5.465 8.355 -5.072 1.00 95.50 89 SER A O 1
ATOM 699 N N . ILE A 1 90 ? 4.526 10.351 -4.637 1.00 96.31 90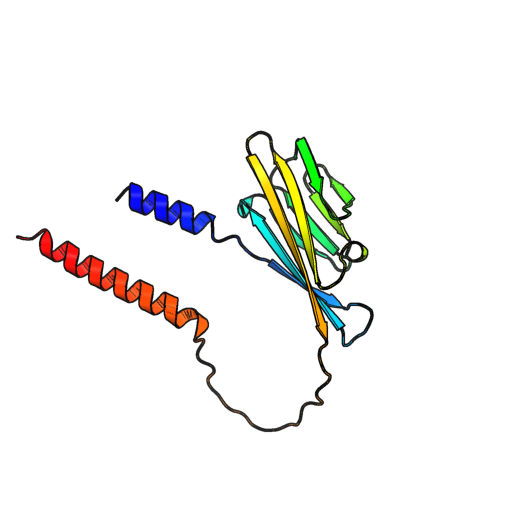 ILE A N 1
ATOM 700 C CA . ILE A 1 90 ? 4.079 10.028 -3.280 1.00 96.31 90 ILE A CA 1
ATOM 701 C C . ILE A 1 90 ? 2.571 10.245 -3.189 1.00 96.31 90 ILE A C 1
ATOM 703 O O . ILE A 1 90 ? 2.054 11.325 -3.478 1.00 96.31 90 ILE A O 1
ATOM 707 N N . TYR A 1 91 ? 1.879 9.215 -2.723 1.00 96.81 91 TYR A N 1
ATOM 708 C CA . TYR A 1 91 ? 0.443 9.199 -2.522 1.00 96.81 91 TYR A CA 1
ATOM 709 C C . TYR A 1 91 ? 0.098 9.016 -1.05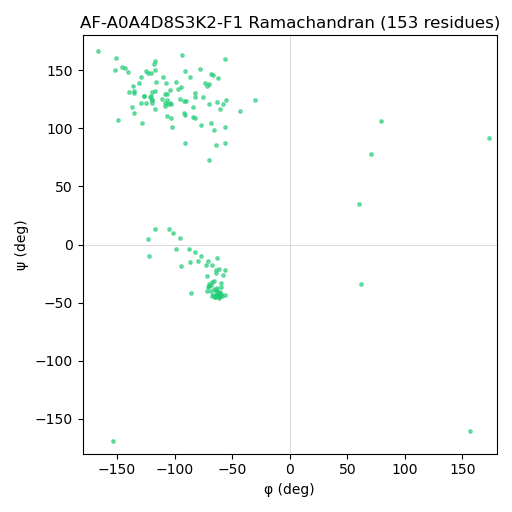3 1.00 96.81 91 TYR A C 1
ATOM 711 O O . TYR A 1 91 ? 0.823 8.382 -0.286 1.00 96.81 91 TYR A O 1
ATOM 719 N N . GLN A 1 92 ? -1.042 9.571 -0.677 1.00 96.56 92 GLN A N 1
ATOM 720 C CA . GLN A 1 92 ? -1.611 9.506 0.649 1.00 96.56 92 GLN A CA 1
ATOM 721 C C . GLN A 1 92 ? -3.101 9.195 0.536 1.00 96.56 92 GLN A C 1
ATOM 723 O O . GLN A 1 92 ? -3.846 9.829 -0.216 1.00 96.56 92 GLN A O 1
ATOM 728 N N . ILE A 1 93 ? -3.539 8.224 1.329 1.00 97.25 93 ILE A N 1
ATOM 729 C CA . ILE A 1 93 ? -4.942 7.863 1.489 1.00 97.25 93 ILE A CA 1
ATOM 730 C C . ILE A 1 93 ? -5.278 7.936 2.971 1.00 97.25 93 ILE A C 1
ATOM 732 O O . ILE A 1 93 ? -4.658 7.254 3.784 1.00 97.25 93 ILE A O 1
ATOM 736 N N . ASN A 1 94 ? -6.257 8.759 3.325 1.00 97.06 94 ASN A N 1
ATOM 737 C CA . ASN A 1 94 ? -6.750 8.882 4.687 1.00 97.06 94 ASN A CA 1
ATOM 738 C C . ASN A 1 94 ? -8.087 8.161 4.802 1.00 97.06 94 ASN A C 1
ATOM 740 O O . ASN A 1 94 ? -9.055 8.510 4.127 1.00 97.06 94 ASN A O 1
ATOM 744 N N . PHE A 1 95 ? -8.150 7.190 5.701 1.00 96.31 95 PHE A N 1
ATOM 745 C CA . PHE A 1 95 ? -9.361 6.468 6.051 1.00 96.31 95 PHE A CA 1
ATOM 746 C C . PHE A 1 95 ? -9.822 6.929 7.431 1.00 96.31 95 PHE A C 1
ATOM 748 O O . PHE A 1 95 ? -9.179 6.641 8.444 1.00 96.31 95 PHE A O 1
ATOM 755 N N . THR A 1 96 ? -10.935 7.654 7.486 1.00 96.31 96 THR A N 1
ATOM 756 C CA . THR A 1 96 ? -11.521 8.108 8.750 1.00 96.31 96 THR A CA 1
ATOM 757 C C . THR A 1 96 ? -12.382 6.993 9.332 1.00 96.31 96 THR A C 1
ATOM 759 O O . THR A 1 96 ? -13.442 6.668 8.795 1.00 96.31 96 THR A O 1
ATOM 762 N N . LEU A 1 97 ? -11.921 6.392 10.427 1.00 92.81 97 LEU A N 1
ATOM 763 C CA . LEU A 1 97 ? -12.667 5.430 11.236 1.00 92.81 97 LEU A CA 1
ATOM 764 C C . LEU A 1 97 ? -13.367 6.168 12.397 1.00 92.81 97 LEU A C 1
ATOM 766 O O . LEU A 1 97 ? -12.944 7.263 12.766 1.00 92.81 97 LEU A O 1
ATOM 770 N N . PRO A 1 98 ? -14.372 5.564 13.060 1.00 89.00 98 PRO A N 1
ATOM 771 C CA . PRO A 1 98 ? -15.118 6.224 14.140 1.00 89.00 98 PRO A CA 1
ATOM 772 C C . PRO A 1 98 ? -14.277 6.741 15.319 1.00 89.00 98 PRO A C 1
ATOM 774 O O . PRO A 1 98 ? -14.743 7.583 16.078 1.00 89.00 98 PRO A O 1
ATOM 777 N N . LYS A 1 99 ? -13.069 6.201 15.524 1.00 87.81 99 LYS A N 1
ATOM 778 C CA . LYS A 1 99 ? -12.211 6.511 16.682 1.00 87.81 99 LYS A CA 1
ATOM 779 C C . LYS A 1 99 ? -10.826 7.049 16.314 1.00 87.81 99 LYS A C 1
ATOM 781 O O . LYS A 1 99 ? -10.100 7.456 17.213 1.00 87.81 99 LYS A O 1
ATOM 786 N N . LEU A 1 100 ? -10.434 7.000 15.039 1.00 92.12 100 LEU A N 1
ATOM 787 C CA . LEU A 1 100 ? -9.102 7.403 14.576 1.00 92.12 100 LEU A CA 1
ATOM 788 C C . LEU A 1 100 ? -9.060 7.555 13.054 1.00 92.12 100 LEU A C 1
ATOM 790 O O . LEU A 1 100 ? -9.931 7.054 12.348 1.00 92.12 100 LEU A O 1
ATOM 794 N N . THR A 1 101 ? -7.998 8.173 12.549 1.00 92.69 101 THR A N 1
ATOM 795 C CA . THR A 1 101 ? -7.692 8.201 11.115 1.00 92.69 101 THR A CA 1
ATOM 796 C C . THR A 1 101 ? -6.519 7.274 10.831 1.00 92.69 101 THR A C 1
ATOM 798 O O . THR A 1 101 ? -5.486 7.370 11.490 1.00 92.69 101 THR A O 1
ATOM 801 N N . VAL A 1 102 ? -6.682 6.388 9.849 1.00 93.44 102 VAL A N 1
ATOM 802 C CA . VAL A 1 102 ? -5.593 5.572 9.303 1.00 93.44 102 VAL A CA 1
ATOM 803 C C . VAL A 1 102 ? -5.061 6.279 8.071 1.00 93.44 102 VAL A C 1
ATOM 805 O O . VAL A 1 102 ? -5.826 6.568 7.152 1.00 93.44 102 VAL A O 1
ATOM 808 N N . VAL A 1 103 ? -3.762 6.541 8.036 1.00 95.56 103 VAL A N 1
ATOM 809 C CA . VAL A 1 103 ? -3.090 7.126 6.877 1.00 95.56 103 VAL A CA 1
ATOM 810 C C . VAL A 1 103 ? -2.267 6.048 6.195 1.00 95.56 103 VAL A C 1
ATOM 812 O O . VAL A 1 103 ? -1.435 5.408 6.834 1.00 95.56 103 VAL A O 1
ATOM 815 N N . VAL A 1 104 ? -2.501 5.834 4.904 1.00 95.50 104 VAL A N 1
ATOM 816 C CA . VAL A 1 104 ? -1.694 4.951 4.064 1.00 95.50 104 VAL A CA 1
ATOM 817 C C . VAL A 1 104 ? -0.886 5.804 3.102 1.00 95.50 104 VAL A C 1
ATOM 819 O O . VAL A 1 104 ? -1.450 6.536 2.291 1.00 95.50 104 VAL A O 1
ATOM 822 N N . TYR A 1 105 ? 0.431 5.696 3.200 1.00 96.00 105 TYR A N 1
ATOM 823 C CA . TYR A 1 105 ? 1.386 6.308 2.293 1.00 96.00 105 TYR A CA 1
ATOM 824 C C . TYR A 1 105 ? 1.809 5.292 1.244 1.00 96.00 105 TYR A C 1
ATOM 826 O O . TYR A 1 105 ? 2.143 4.156 1.586 1.00 96.00 105 TYR A O 1
ATOM 834 N N . LEU A 1 106 ? 1.831 5.711 -0.017 1.00 95.94 106 LEU A N 1
ATOM 835 C CA . LEU A 1 106 ? 2.450 4.959 -1.096 1.00 95.94 106 LEU A CA 1
ATOM 836 C C . LEU A 1 106 ? 3.562 5.801 -1.706 1.00 95.94 106 LEU A C 1
ATOM 838 O O . LEU A 1 106 ? 3.331 6.958 -2.037 1.00 95.94 106 LEU A O 1
ATOM 842 N N . SER A 1 107 ? 4.752 5.240 -1.881 1.00 95.62 107 SER A N 1
ATOM 843 C CA . SER A 1 107 ? 5.798 5.868 -2.688 1.00 95.62 107 SER A CA 1
ATOM 844 C C . SER A 1 107 ? 6.166 4.962 -3.847 1.00 95.62 107 SER A C 1
ATOM 846 O O . SER A 1 107 ? 6.493 3.791 -3.657 1.00 95.62 107 SER A O 1
ATOM 848 N N . SER A 1 108 ? 6.078 5.501 -5.055 1.00 94.25 108 SER A N 1
ATOM 849 C CA . SER A 1 108 ? 6.481 4.828 -6.279 1.00 94.25 108 SER A CA 1
ATOM 850 C C . SER A 1 108 ? 7.871 5.308 -6.682 1.00 94.25 108 SER A C 1
ATOM 852 O O . SER A 1 108 ? 8.215 6.482 -6.561 1.00 94.25 108 SER A O 1
ATOM 854 N N . THR A 1 109 ? 8.719 4.408 -7.157 1.00 94.12 109 THR A N 1
ATOM 855 C CA . THR A 1 109 ? 10.052 4.744 -7.662 1.00 94.12 109 THR A CA 1
ATOM 856 C C . THR A 1 109 ? 10.323 3.920 -8.903 1.00 94.12 109 THR A C 1
ATOM 858 O O . THR A 1 109 ? 10.120 2.705 -8.897 1.00 94.12 109 THR A O 1
ATOM 861 N N . LEU A 1 110 ? 10.776 4.576 -9.969 1.00 92.12 110 LEU A N 1
ATOM 862 C CA . LEU A 1 110 ? 11.217 3.874 -11.166 1.00 92.12 110 LEU A CA 1
ATOM 863 C C . LEU A 1 110 ? 12.650 3.402 -10.973 1.00 92.12 110 LEU A C 1
ATOM 865 O O . LEU A 1 110 ? 13.545 4.198 -10.686 1.00 92.12 110 LEU A O 1
ATOM 869 N N . ARG A 1 111 ? 12.877 2.113 -11.185 1.00 89.00 111 ARG A N 1
ATOM 870 C CA . ARG A 1 111 ? 14.208 1.547 -11.324 1.00 89.00 111 ARG A CA 1
ATOM 871 C C . ARG A 1 111 ? 14.390 1.098 -12.768 1.00 89.00 111 ARG A C 1
ATOM 873 O O . ARG A 1 111 ? 13.604 0.314 -13.290 1.00 89.00 111 ARG A O 1
ATOM 880 N N . ASN A 1 112 ? 15.450 1.598 -13.392 1.00 84.69 112 ASN A N 1
ATOM 881 C CA . ASN A 1 112 ? 15.953 1.046 -14.639 1.00 84.69 112 ASN A CA 1
ATOM 882 C C . ASN A 1 112 ? 16.996 -0.002 -14.271 1.00 84.69 112 ASN A C 1
ATOM 884 O O . ASN A 1 112 ? 18.061 0.346 -13.755 1.00 84.69 112 ASN A O 1
ATOM 888 N N . ASP A 1 113 ? 16.691 -1.266 -14.523 1.00 71.50 113 ASP A N 1
ATOM 889 C CA . ASP A 1 113 ? 17.692 -2.313 -14.431 1.00 71.50 113 ASP A CA 1
ATOM 890 C C . ASP A 1 113 ? 18.542 -2.211 -15.700 1.00 71.50 113 ASP A C 1
ATOM 892 O O . ASP A 1 113 ? 18.116 -2.568 -16.801 1.00 71.50 113 ASP A O 1
ATOM 896 N N . SER A 1 114 ? 19.740 -1.634 -15.576 1.00 59.16 114 SER A N 1
ATOM 897 C CA . SER A 1 114 ? 20.722 -1.710 -16.649 1.00 59.16 114 SER A CA 1
ATOM 898 C C . SER A 1 114 ? 21.027 -3.186 -16.875 1.00 59.16 114 SER A C 1
ATOM 900 O O . SER A 1 114 ? 21.519 -3.880 -15.985 1.00 59.16 114 SER A O 1
ATOM 902 N N . TYR A 1 115 ? 20.698 -3.677 -18.069 1.00 45.84 115 TYR A N 1
ATOM 903 C CA . TYR A 1 115 ? 21.030 -5.024 -18.508 1.00 45.84 115 TYR A CA 1
ATOM 904 C C . TYR A 1 115 ? 22.559 -5.133 -18.580 1.00 45.84 115 TYR A C 1
ATOM 906 O O . TYR A 1 115 ? 23.171 -4.863 -19.611 1.00 45.84 115 TYR A O 1
ATOM 914 N N . HIS A 1 116 ? 23.206 -5.456 -17.463 1.00 47.69 116 HIS A N 1
ATOM 915 C CA . HIS A 1 116 ? 24.597 -5.872 -17.459 1.00 47.69 116 HIS A CA 1
ATOM 916 C C . HIS A 1 116 ? 24.593 -7.357 -17.816 1.00 47.69 116 HIS A C 1
ATOM 918 O O . HIS A 1 116 ? 24.137 -8.159 -16.997 1.00 47.69 116 HIS A O 1
ATOM 924 N N . PRO A 1 117 ? 25.042 -7.761 -19.021 1.00 43.06 117 PRO A N 1
ATOM 925 C CA . PRO A 1 117 ? 25.267 -9.172 -19.275 1.00 43.06 117 PRO A CA 1
ATOM 926 C C . PRO A 1 117 ? 26.219 -9.674 -18.192 1.00 43.06 117 PRO A C 1
ATOM 928 O O . PRO A 1 117 ? 27.280 -9.089 -17.964 1.00 43.06 117 PRO A O 1
ATOM 931 N N . VAL A 1 118 ? 25.784 -10.710 -17.478 1.00 41.91 118 VAL A N 1
ATOM 932 C CA . VAL A 1 118 ? 26.546 -11.355 -16.415 1.00 41.91 118 VAL A CA 1
ATOM 933 C C . VAL A 1 118 ? 27.877 -11.806 -17.008 1.00 41.91 118 VAL A C 1
ATOM 935 O O . VAL A 1 118 ? 27.969 -12.825 -17.688 1.00 41.91 118 VAL A O 1
ATOM 938 N N . SER A 1 119 ? 28.920 -11.024 -16.750 1.00 37.56 119 SER A N 1
ATOM 939 C CA . SER A 1 119 ? 30.294 -11.483 -16.834 1.00 37.56 119 SER A CA 1
ATOM 940 C C . SER A 1 119 ? 30.455 -12.529 -15.739 1.00 37.56 119 SER A C 1
ATOM 942 O O . SER A 1 119 ? 30.626 -12.189 -14.570 1.00 37.56 119 SER A O 1
ATOM 944 N N . SER A 1 120 ? 30.357 -13.802 -16.123 1.00 44.78 120 SER A N 1
ATOM 945 C CA . SER A 1 120 ? 30.840 -14.934 -15.334 1.00 44.78 120 SER A CA 1
ATOM 946 C C . SER A 1 120 ? 32.216 -14.587 -14.759 1.00 44.78 120 SER A C 1
ATOM 948 O O . SER A 1 120 ? 33.159 -14.338 -15.510 1.00 44.78 120 SER A O 1
ATOM 950 N N . GLY A 1 121 ? 32.325 -14.484 -13.434 1.00 40.97 121 GLY A N 1
ATOM 951 C CA . GLY A 1 121 ? 33.571 -14.042 -12.825 1.00 40.97 121 GLY A CA 1
ATOM 952 C C . GLY A 1 121 ? 33.500 -13.804 -11.325 1.00 40.97 121 GLY A C 1
ATOM 953 O O . GLY A 1 121 ? 33.298 -12.679 -10.891 1.00 40.97 121 GLY A O 1
ATOM 954 N N . LYS A 1 122 ? 33.829 -14.869 -10.589 1.00 32.97 122 LYS A N 1
ATOM 955 C CA . LYS A 1 122 ? 34.332 -14.914 -9.207 1.00 32.97 122 LYS A CA 1
ATOM 956 C C . LYS A 1 122 ? 33.333 -14.769 -8.061 1.00 32.97 122 LYS A C 1
ATOM 958 O O . LYS A 1 122 ? 32.927 -13.684 -7.658 1.00 32.97 122 LYS A O 1
ATOM 963 N N . ASP A 1 123 ? 33.127 -15.928 -7.442 1.00 46.03 123 ASP A N 1
ATOM 964 C CA . ASP A 1 123 ? 32.980 -16.114 -6.005 1.00 46.03 123 ASP A CA 1
ATOM 965 C C . ASP A 1 123 ? 33.764 -15.075 -5.195 1.00 46.03 123 ASP A C 1
ATOM 967 O O . ASP A 1 123 ? 34.985 -14.942 -5.312 1.00 46.03 123 ASP A O 1
ATOM 971 N N . SER A 1 124 ? 33.060 -14.372 -4.317 1.00 37.91 124 SER A N 1
ATOM 972 C CA . SER A 1 124 ? 33.631 -13.818 -3.095 1.00 37.91 124 SER A CA 1
ATOM 973 C C . SER A 1 124 ? 32.542 -13.780 -2.034 1.00 37.91 124 SER A C 1
ATOM 975 O O . SER A 1 124 ? 31.572 -13.029 -2.089 1.00 37.91 124 SER A O 1
ATOM 977 N N . SER A 1 125 ? 32.718 -14.699 -1.096 1.00 43.97 125 SER A N 1
ATOM 978 C CA . SER A 1 125 ? 31.985 -14.892 0.140 1.00 43.97 125 SER A CA 1
ATOM 979 C C . SER A 1 125 ? 31.960 -13.653 1.044 1.00 43.97 125 SER A C 1
ATOM 981 O O . SER A 1 125 ? 32.853 -12.813 1.002 1.00 43.97 125 SER A O 1
ATOM 983 N N . SER A 1 126 ? 30.974 -13.664 1.948 1.00 42.81 126 SER A N 1
ATOM 984 C CA . SER A 1 126 ? 30.813 -12.853 3.166 1.00 42.81 126 SER A CA 1
ATOM 985 C C . SER A 1 126 ? 30.488 -11.366 2.995 1.00 42.81 126 SER A C 1
ATOM 987 O O . SER A 1 126 ? 31.305 -10.498 3.279 1.00 42.81 126 SER A O 1
ATOM 989 N N . ASN A 1 127 ? 29.221 -11.077 2.688 1.00 40.91 127 ASN A N 1
ATOM 990 C CA . ASN A 1 127 ? 28.582 -9.832 3.113 1.00 40.91 127 ASN A CA 1
ATOM 991 C C . ASN A 1 127 ? 27.914 -10.088 4.472 1.00 40.91 127 ASN A C 1
ATOM 993 O O . ASN A 1 127 ? 26.753 -10.496 4.557 1.00 40.91 127 ASN A O 1
ATOM 997 N N . THR A 1 128 ? 28.665 -9.924 5.559 1.00 50.84 128 THR A N 1
ATOM 998 C CA . THR A 1 128 ? 28.057 -9.829 6.886 1.00 50.84 128 THR A CA 1
ATOM 999 C C . THR A 1 128 ? 27.177 -8.582 6.902 1.00 50.84 128 THR A C 1
ATOM 1001 O O . THR A 1 128 ? 27.616 -7.475 6.603 1.00 50.84 128 THR A O 1
ATOM 1004 N N . ASN A 1 129 ? 25.893 -8.781 7.193 1.00 47.72 129 ASN A N 1
ATOM 1005 C CA . ASN A 1 129 ? 24.870 -7.743 7.278 1.00 47.7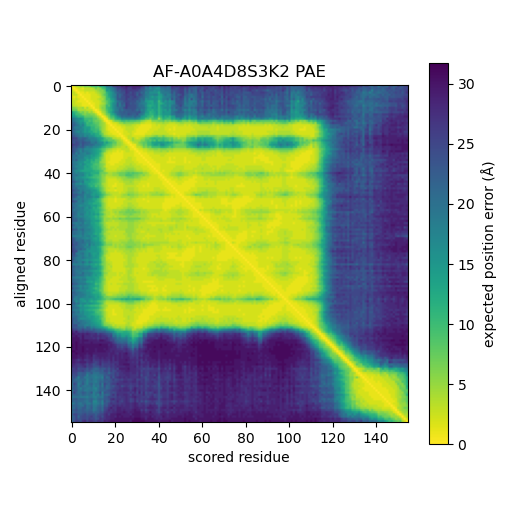2 129 ASN A CA 1
ATOM 1006 C C . ASN A 1 129 ? 25.255 -6.643 8.293 1.00 47.72 129 ASN A C 1
ATOM 1008 O O . ASN A 1 129 ? 24.831 -6.675 9.448 1.00 47.72 129 ASN A O 1
ATOM 1012 N N . LEU A 1 130 ? 25.999 -5.620 7.851 1.00 54.84 130 LEU A N 1
ATOM 1013 C CA . LEU A 1 130 ? 26.301 -4.415 8.638 1.00 54.84 130 LEU A CA 1
ATOM 1014 C C . LEU A 1 130 ? 25.047 -3.595 8.989 1.00 54.84 130 LEU A C 1
ATOM 1016 O O . LEU A 1 130 ? 25.105 -2.718 9.847 1.00 54.84 130 LEU A O 1
ATOM 1020 N N . ARG A 1 131 ? 23.894 -3.895 8.379 1.00 55.09 131 ARG A N 1
ATOM 1021 C CA . ARG A 1 131 ? 22.626 -3.200 8.643 1.00 55.09 131 ARG A CA 1
ATOM 1022 C C . ARG A 1 131 ? 22.119 -3.396 10.080 1.00 55.09 131 ARG A C 1
ATOM 1024 O O . ARG A 1 131 ? 21.432 -2.522 10.596 1.00 55.09 131 ARG A O 1
ATOM 1031 N N . ASN A 1 132 ? 22.513 -4.487 10.744 1.00 54.53 132 ASN A N 1
ATOM 1032 C CA . ASN A 1 132 ? 22.108 -4.797 12.123 1.00 54.53 132 ASN A CA 1
ATOM 1033 C C . ASN A 1 132 ? 23.162 -4.413 13.174 1.00 54.53 132 ASN A C 1
ATOM 1035 O O . ASN A 1 132 ? 22.903 -4.524 14.372 1.00 54.53 132 ASN A O 1
ATOM 1039 N N . LEU A 1 133 ? 24.334 -3.933 12.749 1.00 64.69 133 LEU A N 1
ATOM 1040 C CA . LEU A 1 133 ? 25.411 -3.502 13.639 1.00 64.69 133 LEU A CA 1
ATOM 1041 C C . LEU A 1 133 ? 24.977 -2.414 14.645 1.00 64.69 133 LEU A C 1
ATOM 1043 O O . LEU A 1 133 ? 25.268 -2.586 15.830 1.00 64.69 133 LEU A O 1
ATOM 1047 N N . PRO A 1 134 ? 24.211 -1.365 14.269 1.00 66.81 134 PRO A N 1
ATOM 1048 C CA . PRO A 1 134 ? 23.741 -0.387 15.254 1.00 66.81 134 PRO A CA 1
ATOM 1049 C C . PRO A 1 134 ? 22.754 -0.988 16.271 1.00 66.81 134 PRO A C 1
ATOM 1051 O O . PRO A 1 134 ? 22.760 -0.595 17.436 1.00 66.81 134 PRO A O 1
ATOM 1054 N N . PHE A 1 135 ? 21.949 -1.979 15.870 1.00 69.12 135 PHE A N 1
ATOM 1055 C CA . PHE A 1 135 ? 20.984 -2.639 16.756 1.00 69.12 135 PHE A CA 1
ATOM 1056 C C . PHE A 1 135 ? 21.673 -3.550 17.784 1.00 69.12 135 PHE A C 1
ATOM 1058 O O . PHE A 1 135 ? 21.315 -3.549 18.960 1.00 69.12 135 PHE A O 1
ATOM 1065 N N . ILE A 1 136 ? 22.714 -4.277 17.365 1.00 74.94 136 ILE A N 1
ATOM 1066 C CA . ILE A 1 136 ? 23.521 -5.122 18.256 1.00 74.94 136 ILE A CA 1
ATOM 1067 C C . ILE A 1 136 ? 24.257 -4.262 19.289 1.00 74.94 136 ILE A C 1
ATOM 1069 O O . ILE A 1 136 ? 24.223 -4.571 20.481 1.00 74.94 136 ILE A O 1
ATOM 1073 N N . VAL A 1 137 ? 24.866 -3.151 18.858 1.00 76.94 137 VAL A N 1
ATOM 1074 C CA . VAL A 1 137 ? 25.539 -2.208 19.767 1.00 76.94 137 VAL A CA 1
ATOM 1075 C C . VAL A 1 137 ? 24.551 -1.644 20.793 1.00 76.94 137 VAL A C 1
ATOM 1077 O O . VAL A 1 137 ? 24.860 -1.609 21.984 1.00 76.94 137 VAL A O 1
ATOM 1080 N N . PHE A 1 138 ? 23.338 -1.280 20.367 1.00 77.75 138 PHE A N 1
ATOM 1081 C CA . PHE A 1 138 ? 22.298 -0.778 21.266 1.00 77.75 138 PHE A CA 1
ATOM 1082 C C . PHE A 1 138 ? 21.890 -1.800 22.343 1.00 77.75 138 PHE A C 1
ATOM 1084 O O . PHE A 1 138 ? 21.801 -1.448 23.522 1.00 77.75 138 PHE A O 1
ATOM 1091 N N . ILE A 1 139 ? 21.702 -3.074 21.972 1.00 82.06 139 ILE A N 1
ATOM 1092 C CA . ILE A 1 139 ? 21.374 -4.147 22.928 1.00 82.06 139 ILE A CA 1
ATOM 1093 C C . ILE A 1 139 ? 22.494 -4.323 23.957 1.00 82.06 139 ILE A C 1
ATOM 1095 O O . ILE A 1 139 ? 22.222 -4.402 25.156 1.00 82.06 139 ILE A O 1
ATOM 1099 N N . VAL A 1 140 ? 23.754 -4.347 23.516 1.00 85.50 140 VAL A N 1
ATOM 1100 C CA . VAL A 1 140 ? 24.907 -4.523 24.413 1.00 85.50 140 VAL A CA 1
ATOM 1101 C C . VAL A 1 140 ? 24.998 -3.376 25.422 1.00 85.50 140 VAL A C 1
ATOM 1103 O O . VAL A 1 140 ? 25.168 -3.622 26.618 1.00 85.50 140 VAL A O 1
ATOM 1106 N N . VAL A 1 141 ? 24.806 -2.132 24.976 1.00 85.00 141 VAL A N 1
ATOM 1107 C CA . VAL A 1 141 ? 24.794 -0.955 25.861 1.00 85.00 141 VAL A CA 1
ATOM 1108 C C . VAL A 1 141 ? 23.669 -1.053 26.898 1.00 85.00 141 VAL A C 1
ATOM 1110 O O . VAL A 1 141 ? 23.907 -0.821 28.085 1.00 85.00 141 VAL A O 1
ATOM 1113 N N . MET A 1 142 ? 22.464 -1.464 26.493 1.00 80.25 142 MET A N 1
ATOM 1114 C CA . MET A 1 142 ? 21.333 -1.650 27.411 1.00 80.25 142 MET A CA 1
ATOM 1115 C C . MET A 1 142 ? 21.596 -2.732 28.468 1.00 80.25 142 MET A C 1
ATOM 1117 O O . MET A 1 142 ? 21.279 -2.534 29.643 1.00 80.25 142 MET A O 1
ATOM 1121 N N . VAL A 1 143 ? 22.223 -3.850 28.088 1.00 86.44 143 VAL A N 1
ATOM 1122 C CA . VAL A 1 143 ? 22.591 -4.922 29.028 1.00 86.44 143 VAL A CA 1
ATOM 1123 C C . VAL A 1 143 ? 23.617 -4.427 30.051 1.00 86.44 143 VAL A C 1
ATOM 1125 O O . VAL A 1 143 ? 23.445 -4.656 31.250 1.00 86.44 143 VAL A O 1
ATOM 1128 N N . ILE A 1 144 ? 24.646 -3.696 29.611 1.00 84.75 144 ILE A N 1
ATOM 1129 C CA . ILE A 1 144 ? 25.677 -3.134 30.500 1.00 84.75 144 ILE A CA 1
ATOM 1130 C C . ILE A 1 144 ? 25.056 -2.158 31.508 1.00 84.75 144 ILE A C 1
ATOM 1132 O O . ILE A 1 144 ? 25.318 -2.256 32.710 1.00 84.75 144 ILE A O 1
ATOM 1136 N N . ILE A 1 145 ? 24.184 -1.258 31.045 1.00 80.06 145 ILE A N 1
ATOM 1137 C CA . ILE A 1 145 ? 23.465 -0.313 31.910 1.00 80.06 145 ILE A CA 1
ATOM 1138 C C . ILE A 1 145 ? 22.587 -1.063 32.920 1.00 80.06 145 ILE A C 1
ATOM 1140 O O . ILE A 1 145 ? 22.588 -0.725 34.105 1.00 80.06 145 ILE A O 1
ATOM 1144 N N . SER A 1 146 ? 21.887 -2.116 32.488 1.00 76.56 146 SER A N 1
ATOM 1145 C CA . SER A 1 146 ? 21.066 -2.946 33.375 1.00 76.56 146 SER A CA 1
ATOM 1146 C C . SER A 1 146 ? 21.896 -3.603 34.484 1.00 76.56 146 SER A C 1
ATOM 1148 O O . SER A 1 146 ? 21.473 -3.625 35.640 1.00 76.56 146 SER A O 1
ATOM 1150 N N . ILE A 1 147 ? 23.098 -4.099 34.173 1.00 78.81 147 ILE A N 1
ATOM 1151 C CA . ILE A 1 147 ? 24.004 -4.703 35.164 1.00 78.81 147 ILE A CA 1
ATOM 1152 C C . ILE A 1 147 ? 24.516 -3.648 36.157 1.00 78.81 147 ILE A C 1
ATOM 1154 O O . ILE A 1 147 ? 24.507 -3.886 37.369 1.00 78.81 147 ILE A O 1
ATOM 1158 N N . LEU A 1 148 ? 24.923 -2.473 35.669 1.00 75.94 148 LEU A N 1
ATOM 1159 C CA . LEU A 1 148 ? 25.419 -1.371 36.502 1.00 75.94 148 LEU A CA 1
ATOM 1160 C C . LEU A 1 148 ? 24.342 -0.840 37.460 1.00 75.94 148 LEU A C 1
ATOM 1162 O O . LEU A 1 148 ? 24.604 -0.655 38.650 1.00 75.94 148 LEU A O 1
ATOM 1166 N N . LEU A 1 149 ? 23.112 -0.655 36.973 1.00 68.62 149 LEU A N 1
ATOM 1167 C CA . LEU A 1 149 ? 21.989 -0.194 37.792 1.00 68.62 149 LEU A CA 1
ATOM 1168 C C . LEU A 1 149 ? 21.554 -1.239 38.828 1.00 68.62 149 LEU A C 1
ATOM 1170 O O . LEU A 1 149 ? 21.197 -0.872 39.948 1.00 68.62 149 LEU A O 1
ATOM 1174 N N . ASN A 1 150 ? 21.623 -2.533 38.499 1.00 59.47 150 ASN A N 1
ATOM 1175 C CA . ASN A 1 150 ? 21.252 -3.598 39.433 1.00 59.47 150 ASN A CA 1
ATOM 1176 C C . ASN A 1 150 ? 22.281 -3.777 40.568 1.00 59.47 150 ASN A C 1
ATOM 1178 O O . ASN A 1 150 ? 21.921 -4.176 41.674 1.00 59.47 150 ASN A O 1
ATOM 1182 N N . ARG A 1 151 ? 23.556 -3.424 40.337 1.00 57.19 151 ARG A N 1
ATOM 1183 C CA . ARG A 1 151 ? 24.580 -3.386 41.397 1.00 57.19 151 ARG A CA 1
ATOM 1184 C C . ARG A 1 151 ? 24.364 -2.245 42.392 1.00 57.19 151 ARG A C 1
ATOM 1186 O O . ARG A 1 151 ? 24.612 -2.432 43.577 1.00 57.19 151 ARG A O 1
ATOM 1193 N N . ARG A 1 152 ? 23.848 -1.095 41.945 1.00 53.75 152 ARG A N 1
ATOM 1194 C CA . ARG A 1 152 ? 23.647 0.086 42.804 1.00 53.75 152 ARG A CA 1
ATOM 1195 C C . ARG A 1 152 ? 22.518 -0.069 43.833 1.00 53.75 152 ARG A C 1
ATOM 1197 O O . ARG A 1 152 ? 22.452 0.720 44.760 1.00 53.75 152 ARG A O 1
ATOM 1204 N N . LYS A 1 153 ? 21.647 -1.073 43.685 1.00 51.22 153 LYS A N 1
ATOM 1205 C CA . LYS A 1 153 ? 20.583 -1.403 44.654 1.00 51.22 153 LYS A CA 1
ATOM 1206 C C . LYS A 1 153 ? 21.021 -2.351 45.780 1.00 51.22 153 LYS A C 1
ATOM 1208 O O . LYS A 1 153 ? 20.198 -2.669 46.630 1.00 51.22 153 LYS A O 1
ATOM 1213 N N . ARG A 1 154 ? 22.260 -2.859 45.760 1.00 52.59 154 ARG A N 1
ATOM 1214 C CA . ARG A 1 154 ? 22.776 -3.813 46.764 1.00 52.59 154 ARG A CA 1
ATOM 1215 C C . ARG A 1 154 ? 23.744 -3.192 47.784 1.00 52.59 154 ARG A C 1
ATOM 1217 O O . ARG A 1 154 ? 24.414 -3.938 48.488 1.00 52.59 154 ARG A O 1
ATOM 1224 N N . HIS A 1 155 ? 23.807 -1.866 47.856 1.00 43.09 155 HIS A N 1
ATOM 1225 C CA . HIS A 1 155 ? 24.471 -1.103 48.915 1.00 43.09 155 HIS A CA 1
ATOM 1226 C C . HIS A 1 155 ? 23.455 -0.164 49.555 1.00 43.09 155 HIS A C 1
ATOM 1228 O O . HIS A 1 155 ? 23.651 0.149 50.746 1.00 43.09 155 HIS A O 1
#

Sequence (155 aa):
MRELFLLLLAFSSVLSQQSTFTYYFQSPNQTLIVNVTSVPSDYAKPYNLSNGILLVLNSTPQNISSNVSFDRINSTAVIIPLYALEPNSIYQINFTLPKLTVVVYLSSTLRNDSYHPVSSGKDSSSNTNLRNLPFIVFIVVMVIISILLNRRKRH

Radius of gyration: 21.92 Å; Cα contacts (8 Å, |Δi|>4): 232; chains: 1; bounding box: 51×28×70 Å

Organism: Metallosphaera prunae (NCBI:txid47304)

pLDDT: mean 79.71, std 19.01, range [32.97, 97.44]

Nearest PDB structures (foldseek):
  6c15-assembly1_A  TM=3.205E-01  e=8.469E-01  Homo sapiens
  7nhp-assembly1_2  TM=4.164E-01  e=5.299E+00  Thermosynec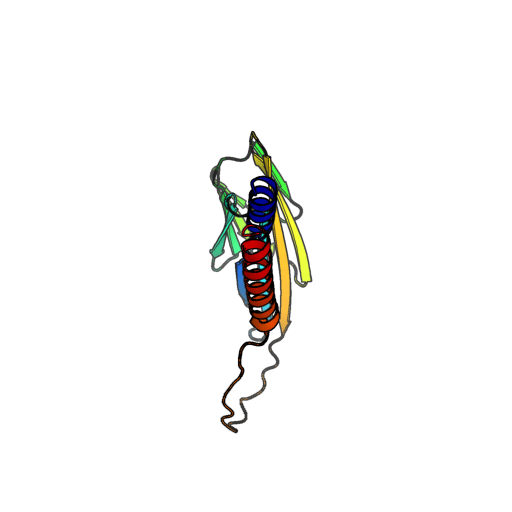hococcus vestitus BP-1
  7azn-assembly1_A  TM=1.842E-01  e=1.170E+00  Mus musculus
  6gn5-assembly1_A  TM=1.346E-01  e=8.024E-01  Homo sapiens
  6iom-assembly1_A  TM=3.479E-01  e=6.939E+00  Homo sapiens

Foldseek 3Di:
DVVVVVVVVVVVQVPWDKDWDWADDPDPQKIKIKIKTKVSRVAWDWDDDNFFIKIFGPAFFPDKDKPFDWADPDRGIITRGPVRDDAQDKMWMWGHDPVDIMIMIMGIHMDRRDPDPDPPDDDDDDPDPCVCVVVVVVVVVVVVVVVVVVVVVPD

Mean predicted aligned error: 14.81 Å

Secondary structure (DSSP, 8-state):
-HHHHHHHHHHHHHS--EEEEEEEESEEEEEEEEEEEEESGGGEEEEEETTEEEEEESS--SEEEESS--EEEETTEEEEEGGG--TT-EEEEEEEETTEEEEEEEEEEEEE-----------------GGGHHHHHHHHHHHHHHHHHHHTT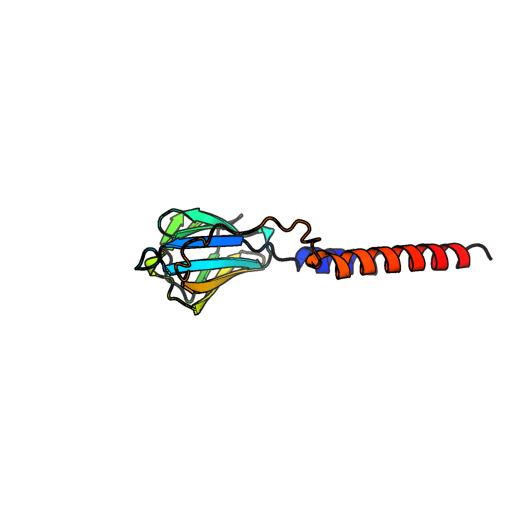--

Solvent-accessible surface area (backbone atoms only — not comparable to full-atom values): 8974 Å² total; per-residue (Å²): 110,70,67,59,50,53,50,51,50,54,51,57,60,64,62,47,61,70,46,78,44,79,41,81,42,104,42,98,49,24,34,36,37,37,38,38,35,21,42,56,33,90,47,42,48,78,42,88,48,100,63,28,39,38,38,40,37,79,58,61,50,81,44,79,50,62,80,51,62,68,48,75,77,54,74,36,32,36,36,35,43,49,88,55,58,58,74,67,37,79,38,47,36,39,34,34,38,100,88,50,65,37,39,36,41,36,40,31,36,70,43,73,56,76,86,67,78,81,73,86,78,77,93,79,84,82,84,74,71,67,87,50,50,67,59,54,53,52,52,53,53,50,51,54,51,53,54,56,58,60,56,67,75,76,118